Protein AF-A0A0V1L4I8-F1 (afdb_monomer_lite)

pLDDT: mean 78.05, std 19.26, range [45.5, 98.25]

Secondary structure (DSSP, 8-state):
---HHHHHHHHHHHHHHHHHTT------HHHHHHHHHHHHHS---S-TTS--TT--S-----------

Organism: NCBI:txid6335

InterPro domains:
  IPR029526 PiggyBac transposable element-derived protein [PF13843] (2-60)

Foldseek 3Di:
DDDQVVLQVVQVVVQVVQVVVVHGDDDGSVNSVVVVVLVVPVDPPDDPVDPCSPPPDDDDDPPPPPPD

Sequence (68 aa):
MFPKERMQYYAEMTKRYDALKGRNLEVNGDDIEQFFGILLFSGYRFAPSENRFWSTSEDTQVLLDLEL

Radius of gyration: 17.06 Å; chains: 1; bounding box: 26×18×58 Å

Structure (mmCIF, N/CA/C/O backbone):
data_AF-A0A0V1L4I8-F1
#
_entry.id   AF-A0A0V1L4I8-F1
#
loop_
_atom_site.group_PDB
_atom_site.id
_atom_site.type_symbol
_atom_site.label_atom_id
_atom_site.label_alt_id
_atom_site.label_comp_id
_atom_site.label_asym_id
_atom_site.label_entity_id
_atom_site.label_seq_id
_atom_site.pdbx_PDB_ins_code
_atom_site.Cartn_x
_atom_site.Cartn_y
_atom_site.Cartn_z
_atom_site.occupancy
_atom_site.B_iso_or_equiv
_atom_site.auth_seq_id
_atom_site.auth_comp_id
_atom_site.auth_asym_id
_atom_site.auth_atom_id
_atom_site.pdbx_PDB_model_num
ATOM 1 N N . MET A 1 1 ? 13.273 -4.888 -8.058 1.00 73.25 1 MET A N 1
ATOM 2 C CA . MET A 1 1 ? 12.583 -5.430 -6.869 1.00 73.25 1 MET A CA 1
ATOM 3 C C . MET A 1 1 ? 12.244 -4.270 -5.950 1.00 73.25 1 MET A C 1
ATOM 5 O O . MET A 1 1 ? 13.079 -3.377 -5.819 1.00 73.25 1 MET A O 1
ATOM 9 N N . PHE A 1 2 ? 11.032 -4.229 -5.391 1.00 83.62 2 PHE A N 1
ATOM 10 C CA . PHE A 1 2 ? 10.638 -3.152 -4.482 1.00 83.62 2 PHE A CA 1
ATOM 11 C C . PHE A 1 2 ? 11.411 -3.265 -3.153 1.00 83.62 2 PHE A C 1
ATOM 13 O O . PHE A 1 2 ? 11.571 -4.377 -2.649 1.00 83.62 2 PHE A O 1
ATOM 20 N N . PRO A 1 3 ? 11.912 -2.158 -2.566 1.00 93.44 3 PRO A N 1
ATOM 21 C CA . PRO A 1 3 ? 12.591 -2.221 -1.271 1.00 93.44 3 PRO A CA 1
ATOM 22 C C . PRO A 1 3 ? 11.612 -2.640 -0.167 1.00 93.44 3 PRO A C 1
ATOM 24 O O . PRO A 1 3 ? 10.625 -1.937 0.071 1.00 93.44 3 PRO A O 1
ATOM 27 N N . LYS A 1 4 ? 11.880 -3.761 0.514 1.00 92.44 4 LYS A N 1
ATOM 28 C CA . LYS A 1 4 ? 10.957 -4.361 1.494 1.00 92.44 4 LYS A CA 1
ATOM 29 C C . LYS A 1 4 ? 10.655 -3.426 2.663 1.00 92.44 4 LYS A C 1
ATOM 31 O O . LYS A 1 4 ? 9.495 -3.278 3.042 1.00 92.44 4 LYS A O 1
ATOM 36 N N . GLU A 1 5 ? 11.657 -2.708 3.163 1.00 95.88 5 GLU A N 1
ATOM 37 C CA . GLU A 1 5 ? 11.494 -1.734 4.247 1.00 95.88 5 GLU A CA 1
ATOM 38 C C . GLU A 1 5 ? 10.549 -0.597 3.838 1.00 95.88 5 GLU A C 1
ATOM 40 O O . GLU A 1 5 ? 9.743 -0.119 4.636 1.00 95.88 5 GLU A O 1
ATOM 45 N N . ARG A 1 6 ? 10.601 -0.185 2.565 1.00 96.00 6 ARG A N 1
ATOM 46 C CA . ARG A 1 6 ? 9.725 0.863 2.035 1.00 96.00 6 ARG A CA 1
ATOM 47 C C . ARG A 1 6 ? 8.286 0.373 1.876 1.00 96.00 6 ARG A C 1
ATOM 49 O O . ARG A 1 6 ? 7.366 1.131 2.170 1.00 96.00 6 ARG A O 1
ATOM 56 N N . MET A 1 7 ? 8.079 -0.871 1.443 1.00 97.25 7 MET A N 1
ATOM 57 C CA . MET A 1 7 ? 6.731 -1.443 1.336 1.00 97.25 7 MET A CA 1
ATOM 58 C C . MET A 1 7 ? 6.089 -1.611 2.715 1.00 97.25 7 MET A C 1
ATOM 60 O O . MET A 1 7 ? 4.920 -1.275 2.901 1.00 97.25 7 MET A O 1
ATOM 64 N N . GLN A 1 8 ? 6.878 -2.030 3.708 1.00 97.50 8 GLN A N 1
ATOM 65 C CA . GLN A 1 8 ? 6.426 -2.111 5.093 1.00 97.50 8 GLN A CA 1
ATOM 66 C C . GLN A 1 8 ? 6.043 -0.734 5.652 1.00 97.50 8 GLN A C 1
ATOM 68 O O . GLN A 1 8 ? 4.984 -0.592 6.263 1.00 97.50 8 GLN A O 1
ATOM 73 N N . TYR A 1 9 ? 6.849 0.298 5.380 1.00 97.75 9 TYR A N 1
ATOM 74 C CA . TYR A 1 9 ? 6.517 1.676 5.745 1.00 97.75 9 TYR A CA 1
ATOM 75 C C . TYR A 1 9 ? 5.166 2.123 5.159 1.00 97.75 9 TYR A C 1
ATOM 77 O O . TYR A 1 9 ? 4.342 2.710 5.864 1.00 97.75 9 TYR A O 1
ATOM 85 N N . TYR A 1 10 ? 4.892 1.812 3.889 1.00 97.75 10 TYR A N 1
ATOM 86 C CA . TYR A 1 10 ? 3.596 2.120 3.282 1.00 97.75 10 TYR A CA 1
ATOM 87 C C . TYR A 1 10 ? 2.445 1.340 3.923 1.00 97.75 10 TYR A C 1
ATOM 89 O O . TYR A 1 10 ? 1.399 1.931 4.182 1.00 97.75 10 TYR A O 1
ATOM 97 N N . ALA A 1 11 ? 2.633 0.060 4.252 1.00 97.94 11 ALA A N 1
ATOM 98 C CA . ALA A 1 11 ? 1.620 -0.729 4.950 1.00 97.94 11 ALA A CA 1
ATOM 99 C C . ALA A 1 11 ? 1.274 -0.131 6.327 1.00 97.94 11 ALA A C 1
ATOM 101 O O . ALA A 1 11 ? 0.103 -0.064 6.705 1.00 97.94 11 ALA A O 1
ATOM 102 N N . GLU A 1 12 ? 2.270 0.358 7.071 1.00 98.00 12 GLU A N 1
ATOM 103 C CA . GLU A 1 12 ? 2.053 1.053 8.345 1.00 98.00 12 GLU A CA 1
ATOM 104 C C . GLU A 1 12 ? 1.283 2.364 8.173 1.00 98.00 12 GLU A C 1
ATOM 106 O O . GLU A 1 12 ? 0.342 2.630 8.924 1.00 98.00 12 GLU A O 1
ATOM 111 N N . MET A 1 13 ? 1.644 3.176 7.177 1.00 98.25 13 MET A N 1
ATOM 112 C CA . MET A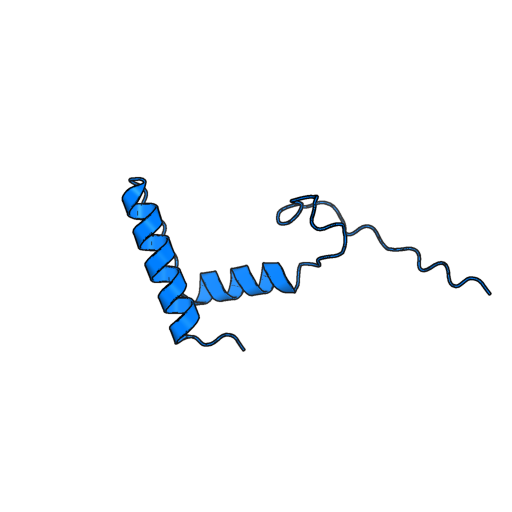 1 13 ? 0.945 4.431 6.893 1.00 98.25 13 MET A CA 1
ATOM 113 C C . MET A 1 13 ? -0.506 4.197 6.461 1.00 98.25 13 MET A C 1
ATOM 115 O O . MET A 1 13 ? -1.401 4.901 6.934 1.00 98.25 13 MET A O 1
ATOM 119 N N . THR A 1 14 ? -0.757 3.177 5.639 1.00 97.50 14 THR A N 1
ATOM 120 C CA . THR A 1 14 ? -2.109 2.776 5.234 1.00 97.50 14 THR A CA 1
ATOM 121 C C . THR A 1 14 ? -2.936 2.329 6.438 1.00 97.50 14 THR A C 1
ATOM 123 O O . THR A 1 14 ? -4.057 2.807 6.608 1.00 97.50 14 THR A O 1
ATOM 126 N N . LYS A 1 15 ? -2.378 1.495 7.327 1.00 98.00 15 LYS A N 1
ATOM 127 C CA . LYS A 1 15 ? -3.060 1.070 8.563 1.00 98.00 15 LYS A CA 1
ATOM 128 C C . LYS A 1 15 ? -3.398 2.243 9.476 1.00 98.00 15 LYS A C 1
ATOM 130 O O . LYS A 1 15 ? -4.508 2.319 9.995 1.00 98.00 15 LYS A O 1
ATOM 135 N N . ARG A 1 16 ? -2.477 3.200 9.638 1.00 97.62 16 ARG A N 1
ATOM 136 C CA . ARG A 1 16 ? -2.731 4.423 10.421 1.00 97.62 16 ARG A CA 1
ATOM 137 C C . ARG A 1 16 ? -3.868 5.247 9.827 1.00 97.62 16 ARG A C 1
ATOM 139 O O . ARG A 1 16 ? -4.745 5.682 10.565 1.00 97.62 16 ARG A O 1
ATOM 146 N N . TYR A 1 17 ? -3.870 5.451 8.510 1.00 97.50 17 TYR A N 1
ATOM 147 C CA . TYR A 1 17 ? -4.956 6.158 7.833 1.00 97.50 17 TYR A CA 1
ATOM 148 C C . TYR A 1 17 ? -6.301 5.445 8.015 1.00 97.50 17 TYR A C 1
ATOM 150 O O . TYR A 1 17 ? -7.313 6.090 8.281 1.00 97.50 17 TYR A O 1
ATOM 158 N N . ASP A 1 18 ? -6.311 4.120 7.901 1.00 97.50 18 ASP A N 1
ATOM 159 C CA . ASP A 1 18 ? -7.521 3.321 8.039 1.00 97.50 18 ASP A CA 1
ATOM 160 C C . ASP A 1 18 ? -8.104 3.364 9.461 1.00 97.50 18 ASP A C 1
ATOM 162 O O . ASP A 1 18 ? -9.307 3.576 9.637 1.00 97.50 18 ASP A O 1
ATOM 166 N N . ALA A 1 19 ? -7.237 3.311 10.476 1.00 96.88 19 ALA A N 1
ATOM 167 C CA . ALA A 1 19 ? -7.618 3.481 11.874 1.00 96.88 1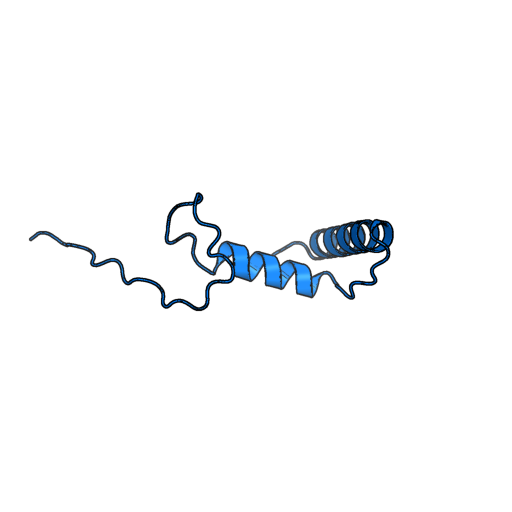9 ALA A CA 1
ATOM 168 C C . ALA A 1 19 ? -8.253 4.859 12.145 1.00 96.88 19 ALA A C 1
ATOM 170 O O . ALA A 1 19 ? -9.247 4.948 12.865 1.00 96.88 19 ALA A O 1
ATOM 171 N N . LEU A 1 20 ? -7.757 5.934 11.513 1.00 97.31 20 LEU A N 1
ATOM 172 C CA . LEU A 1 20 ? -8.378 7.270 11.596 1.00 97.31 20 LEU A CA 1
ATOM 173 C C . LEU A 1 20 ? -9.798 7.311 11.007 1.00 97.31 20 LEU A C 1
ATOM 175 O O . LEU A 1 20 ? -10.561 8.230 11.300 1.00 97.31 20 LEU A O 1
ATOM 179 N N . LYS A 1 21 ? -10.161 6.336 10.171 1.00 97.19 21 LYS A N 1
ATOM 180 C CA . LYS A 1 21 ? -11.507 6.169 9.610 1.00 97.19 21 LYS A CA 1
ATOM 181 C C . LYS A 1 21 ? -12.376 5.201 10.420 1.00 97.19 21 LYS A C 1
ATOM 183 O O . LYS A 1 21 ? -13.488 4.909 9.989 1.00 97.19 21 LYS A O 1
ATOM 188 N N . GLY A 1 22 ? -11.898 4.714 11.568 1.00 96.69 22 GLY A N 1
ATOM 189 C CA . GLY A 1 22 ? -12.609 3.738 12.398 1.00 96.69 22 GLY A CA 1
ATOM 190 C C . GLY A 1 22 ? -12.699 2.349 11.763 1.00 96.69 22 GLY A C 1
ATOM 191 O O . GLY A 1 22 ? -13.599 1.581 12.094 1.00 96.69 22 GLY A O 1
ATOM 192 N N . ARG A 1 23 ? -11.803 2.041 10.822 1.00 95.94 23 ARG A N 1
ATOM 193 C CA . ARG A 1 23 ? -11.709 0.743 10.150 1.00 95.94 23 ARG A CA 1
ATOM 194 C C . ARG A 1 23 ? -10.480 -0.018 10.660 1.00 95.94 23 ARG A C 1
ATOM 196 O O . ARG A 1 23 ? -9.667 0.529 11.407 1.00 95.94 23 ARG A O 1
ATOM 203 N N . ASN A 1 24 ? -10.395 -1.300 10.311 1.00 93.56 24 ASN A N 1
ATOM 204 C CA . ASN A 1 24 ? -9.276 -2.162 10.677 1.00 93.56 24 ASN A CA 1
ATOM 205 C C . ASN A 1 24 ? -8.842 -3.020 9.483 1.00 93.56 24 ASN A C 1
ATOM 207 O O . ASN A 1 24 ? -9.215 -4.186 9.363 1.00 93.56 24 ASN A O 1
ATOM 211 N N . LEU A 1 25 ? -8.107 -2.400 8.566 1.00 95.62 25 LEU A N 1
ATOM 212 C CA . LEU A 1 25 ? -7.528 -3.051 7.403 1.00 95.62 25 LEU A CA 1
ATOM 213 C C . LEU A 1 25 ? -6.292 -3.874 7.789 1.00 95.62 25 LEU A C 1
ATOM 215 O O . LEU A 1 25 ? -5.273 -3.333 8.227 1.00 95.62 25 LEU A O 1
ATOM 219 N N . GLU A 1 26 ? -6.348 -5.176 7.532 1.00 95.75 26 GLU A N 1
ATOM 220 C CA . GLU A 1 26 ? -5.180 -6.051 7.586 1.00 95.75 26 GLU A CA 1
ATOM 221 C C . GLU A 1 26 ? -4.404 -5.955 6.269 1.00 95.75 26 GLU A C 1
ATOM 223 O O . GLU A 1 26 ? -4.884 -6.360 5.215 1.00 95.75 26 GLU A O 1
ATOM 228 N N . VAL A 1 27 ? -3.212 -5.361 6.331 1.00 96.38 27 VAL A N 1
ATOM 229 C CA . VAL A 1 27 ? -2.307 -5.203 5.185 1.00 96.38 27 VAL A CA 1
ATOM 230 C C . VAL A 1 27 ? -0.851 -5.247 5.652 1.00 96.38 27 VAL A C 1
ATOM 232 O O . VAL A 1 27 ? -0.518 -4.735 6.731 1.00 96.38 27 VAL A O 1
ATOM 235 N N . ASN A 1 28 ? 0.032 -5.852 4.867 1.00 97.31 28 ASN A N 1
ATOM 236 C CA . ASN A 1 28 ? 1.474 -5.928 5.097 1.00 97.31 28 ASN A CA 1
ATOM 237 C C . ASN A 1 28 ? 2.271 -5.404 3.881 1.00 97.31 28 ASN A C 1
ATOM 239 O O . ASN A 1 28 ? 1.700 -4.932 2.900 1.00 97.31 28 ASN A O 1
ATOM 243 N N . GLY A 1 29 ? 3.605 -5.418 3.965 1.00 96.38 29 GLY A N 1
ATOM 244 C CA . GLY A 1 29 ? 4.459 -4.946 2.873 1.00 96.38 29 GLY A CA 1
ATOM 245 C C . GLY A 1 29 ? 4.346 -5.763 1.578 1.00 96.38 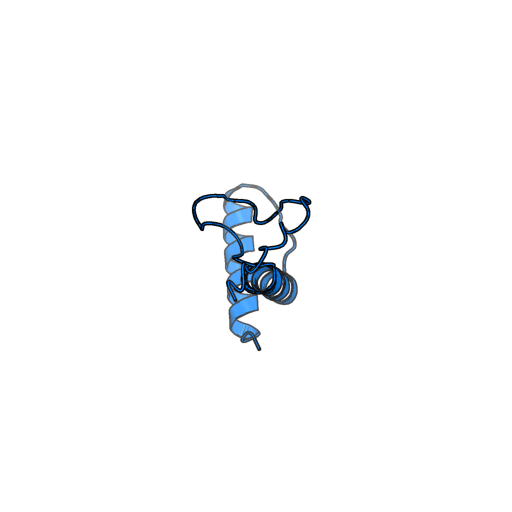29 GLY A C 1
ATOM 246 O O . GLY A 1 29 ? 4.444 -5.183 0.501 1.00 96.38 29 GLY A O 1
ATOM 247 N N . ASP A 1 30 ? 4.102 -7.071 1.656 1.00 95.25 30 ASP A N 1
ATOM 248 C CA . ASP A 1 30 ? 3.947 -7.925 0.473 1.00 95.25 30 ASP A CA 1
ATOM 249 C C . ASP A 1 30 ? 2.642 -7.610 -0.274 1.00 95.25 30 ASP A C 1
ATOM 251 O O . ASP A 1 30 ? 2.645 -7.534 -1.502 1.00 95.25 30 ASP A O 1
ATOM 255 N N . ASP A 1 31 ? 1.562 -7.308 0.452 1.00 95.31 31 ASP A N 1
ATOM 256 C CA . ASP A 1 31 ? 0.293 -6.859 -0.137 1.00 95.31 31 ASP A CA 1
ATOM 257 C C . ASP A 1 31 ? 0.472 -5.534 -0.903 1.00 95.31 31 ASP A C 1
ATOM 259 O O . ASP A 1 31 ? -0.047 -5.354 -2.008 1.00 95.31 31 ASP A O 1
ATOM 263 N N . ILE A 1 32 ? 1.246 -4.598 -0.336 1.00 95.81 32 ILE A N 1
ATOM 264 C CA . ILE A 1 32 ? 1.576 -3.320 -0.985 1.00 95.81 32 ILE A CA 1
ATOM 265 C C . ILE A 1 32 ? 2.456 -3.541 -2.220 1.00 95.81 32 ILE A C 1
ATOM 267 O O . ILE A 1 32 ? 2.231 -2.913 -3.256 1.00 95.81 32 ILE A O 1
ATOM 271 N N . GLU A 1 33 ? 3.448 -4.428 -2.131 1.00 93.56 33 GLU A N 1
ATOM 272 C CA . GLU A 1 33 ? 4.297 -4.786 -3.267 1.00 93.56 33 GLU A CA 1
ATOM 273 C C . GLU A 1 33 ? 3.471 -5.376 -4.411 1.00 93.56 33 GLU A C 1
ATOM 275 O O . GLU A 1 33 ? 3.609 -4.945 -5.557 1.00 93.56 33 GLU A O 1
ATOM 280 N N . GLN A 1 34 ? 2.576 -6.317 -4.101 1.00 89.06 34 GLN A N 1
ATOM 281 C CA . GLN A 1 34 ? 1.683 -6.915 -5.083 1.00 89.06 34 GLN A CA 1
ATOM 282 C C . GLN A 1 34 ? 0.761 -5.862 -5.703 1.00 89.06 34 GLN A C 1
ATOM 284 O O . GLN A 1 34 ? 0.611 -5.839 -6.922 1.00 89.06 34 GLN A O 1
ATOM 289 N N . PHE A 1 35 ? 0.199 -4.951 -4.904 1.00 89.31 35 PHE A N 1
ATOM 290 C CA . PHE A 1 35 ? -0.629 -3.853 -5.402 1.00 89.31 35 PHE A CA 1
ATOM 291 C C . PHE A 1 35 ? 0.128 -2.948 -6.387 1.00 89.31 35 PHE A C 1
ATOM 293 O O . PHE A 1 35 ? -0.390 -2.640 -7.461 1.00 89.31 35 PHE A O 1
ATOM 300 N N . PHE A 1 36 ? 1.375 -2.575 -6.082 1.00 87.88 36 PHE A N 1
ATOM 301 C CA . PHE A 1 36 ? 2.215 -1.842 -7.034 1.00 87.88 36 PHE A CA 1
ATOM 302 C C . PHE A 1 36 ? 2.580 -2.674 -8.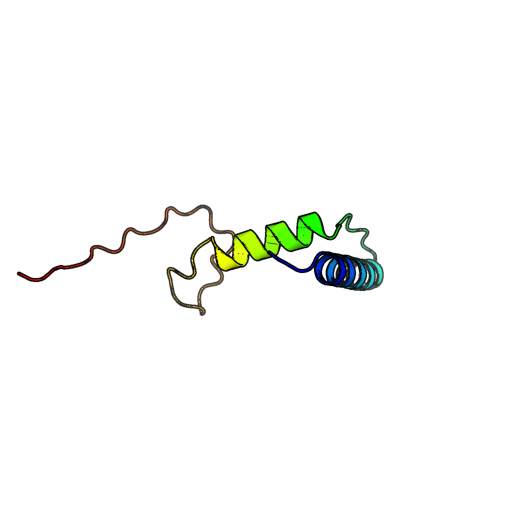263 1.00 87.88 36 PHE A C 1
ATOM 304 O O . PHE A 1 36 ? 2.641 -2.133 -9.365 1.00 87.88 36 PHE A O 1
ATOM 311 N N . GLY A 1 37 ? 2.796 -3.979 -8.095 1.00 84.81 37 GLY A N 1
ATOM 312 C CA . GLY A 1 37 ? 2.962 -4.913 -9.202 1.00 84.81 37 GLY A CA 1
ATOM 313 C C . GLY A 1 37 ? 1.766 -4.858 -10.149 1.00 84.81 37 GLY A C 1
ATOM 314 O O . GLY A 1 37 ? 1.954 -4.670 -11.346 1.00 84.81 37 GLY A O 1
ATOM 315 N N . ILE A 1 38 ? 0.542 -4.910 -9.621 1.00 82.25 38 ILE A N 1
ATOM 316 C CA . ILE A 1 38 ? -0.671 -4.732 -10.424 1.00 82.25 38 ILE A CA 1
ATOM 317 C C . ILE A 1 38 ? -0.641 -3.343 -11.085 1.00 82.25 38 ILE A C 1
ATOM 319 O O . ILE A 1 38 ? -0.770 -3.281 -12.294 1.00 82.25 38 ILE A O 1
ATOM 323 N N . LEU A 1 39 ? -0.353 -2.249 -10.365 1.00 79.88 39 LEU A N 1
ATOM 324 C CA . LEU A 1 39 ? -0.279 -0.884 -10.936 1.00 79.88 39 LEU A CA 1
ATOM 325 C C . LEU A 1 39 ? 0.666 -0.739 -12.127 1.00 79.88 39 LEU A C 1
ATOM 327 O O . LEU A 1 39 ? 0.356 -0.025 -13.080 1.00 79.88 39 LEU A O 1
ATOM 331 N N . LEU A 1 40 ? 1.823 -1.387 -12.066 1.00 77.44 40 LEU A N 1
ATOM 332 C CA . LEU A 1 40 ? 2.837 -1.286 -13.109 1.00 77.44 40 LEU A CA 1
ATOM 333 C C . LEU A 1 40 ? 2.611 -2.284 -14.250 1.00 77.44 40 LEU A C 1
ATOM 335 O O . LEU A 1 40 ? 2.904 -1.957 -15.399 1.00 77.44 40 LEU A O 1
ATOM 339 N N . PHE A 1 41 ? 2.115 -3.487 -13.946 1.00 69.44 41 PHE A N 1
ATOM 340 C CA . PHE A 1 41 ? 2.013 -4.591 -14.905 1.00 69.44 41 PHE A CA 1
ATOM 341 C C . PHE A 1 41 ? 0.609 -4.810 -15.474 1.00 69.44 41 PHE A C 1
ATOM 343 O O . PHE A 1 41 ? 0.503 -5.416 -16.536 1.00 69.44 41 PHE A O 1
ATOM 350 N N . SER A 1 42 ? -0.455 -4.292 -14.852 1.00 65.12 42 SER A N 1
ATOM 351 C CA . SER A 1 42 ? -1.825 -4.378 -15.388 1.00 65.12 42 SER A CA 1
ATOM 352 C C . SER A 1 42 ? -2.087 -3.429 -16.561 1.00 65.12 42 SER A C 1
ATOM 354 O O . SER A 1 42 ? -3.215 -3.319 -17.024 1.00 65.12 42 SER A O 1
ATOM 356 N N . GLY A 1 43 ? -1.044 -2.782 -17.085 1.00 54.56 43 GLY A N 1
ATOM 357 C CA . GLY A 1 43 ? -1.116 -2.047 -18.334 1.00 54.56 43 GLY A CA 1
ATOM 358 C C . GLY A 1 43 ? -1.819 -0.704 -18.182 1.00 54.56 43 GLY A C 1
ATOM 359 O O . GLY A 1 43 ? -3.032 -0.582 -18.319 1.00 54.56 43 GLY A O 1
ATOM 360 N N . TYR A 1 44 ? -1.024 0.362 -18.099 1.00 53.97 44 TYR A N 1
ATOM 361 C CA . TYR A 1 44 ? -1.402 1.623 -18.739 1.00 53.97 44 TYR A CA 1
ATOM 362 C C . TYR A 1 44 ? -1.480 1.389 -20.259 1.00 53.97 44 TYR A C 1
ATOM 364 O O . TYR A 1 44 ? -0.583 1.769 -21.006 1.00 53.97 44 TYR A O 1
ATOM 372 N N . ARG A 1 45 ? -2.518 0.688 -20.724 1.00 53.88 45 ARG A N 1
ATOM 373 C CA . ARG A 1 45 ? -2.786 0.472 -22.152 1.00 53.88 45 ARG A CA 1
ATOM 374 C C . ARG A 1 45 ? -3.788 1.470 -22.716 1.00 53.88 45 ARG A C 1
ATOM 376 O O . ARG A 1 45 ? -3.798 1.667 -23.922 1.00 53.88 45 ARG A O 1
ATOM 383 N N . PHE A 1 46 ? -4.565 2.152 -21.874 1.00 52.91 46 PHE A N 1
ATOM 384 C CA . PHE A 1 46 ? -5.521 3.171 -22.302 1.00 52.91 46 PHE A CA 1
ATOM 385 C C . PHE A 1 46 ? -5.526 4.352 -21.329 1.00 52.91 46 PHE A C 1
ATOM 387 O O . PHE A 1 46 ? -5.546 4.159 -20.120 1.00 52.91 46 PHE A O 1
ATOM 394 N N . ALA A 1 47 ? -5.433 5.554 -21.904 1.00 51.72 47 ALA A N 1
ATOM 395 C CA . ALA A 1 47 ? -5.593 6.891 -21.327 1.00 51.72 47 ALA A CA 1
ATOM 396 C C . ALA A 1 47 ? -5.637 7.001 -19.777 1.00 51.72 47 ALA A C 1
ATOM 398 O O . ALA A 1 47 ? -6.625 6.595 -19.165 1.00 51.72 47 ALA A O 1
ATOM 399 N N . PRO A 1 48 ? -4.669 7.694 -19.136 1.00 51.47 48 PRO A N 1
ATOM 400 C CA . PRO A 1 48 ? -4.652 7.960 -17.687 1.00 51.47 48 PRO A CA 1
ATOM 401 C C . PRO A 1 48 ? -5.926 8.606 -17.106 1.00 51.47 48 PRO A C 1
ATOM 403 O O . PRO A 1 48 ? -6.090 8.653 -15.890 1.00 51.47 48 PRO A O 1
ATOM 406 N N . SER A 1 49 ? -6.809 9.142 -17.956 1.00 53.53 49 SER A N 1
ATOM 407 C CA . SER A 1 49 ? -8.091 9.740 -17.576 1.00 53.53 49 SER A CA 1
ATOM 408 C C . SER A 1 49 ? -9.181 8.723 -17.231 1.00 53.53 49 SER A C 1
ATOM 410 O O . SER A 1 49 ? -10.164 9.099 -16.595 1.00 53.53 49 SER A O 1
ATOM 412 N N . GLU A 1 50 ? -9.050 7.459 -17.638 1.00 53.00 50 GLU A N 1
ATOM 413 C CA . GLU A 1 50 ? -10.034 6.424 -17.329 1.00 53.00 50 GLU A CA 1
ATOM 414 C C . GLU A 1 50 ? -9.520 5.525 -16.200 1.00 53.00 50 GLU A C 1
ATOM 416 O O . GLU A 1 50 ? -8.574 4.758 -16.365 1.00 53.00 50 GLU A O 1
ATOM 421 N N . ASN A 1 51 ? -10.153 5.600 -15.026 1.00 54.78 51 ASN A N 1
ATOM 422 C CA . ASN A 1 51 ? -9.812 4.766 -13.872 1.00 54.78 51 ASN A CA 1
ATOM 423 C C . ASN A 1 51 ? -10.313 3.319 -14.068 1.00 54.78 51 ASN A C 1
ATOM 425 O O . ASN A 1 51 ? -11.252 2.875 -13.410 1.00 54.78 51 ASN A O 1
ATOM 429 N N . ARG A 1 52 ? -9.707 2.589 -15.012 1.00 57.66 52 ARG A N 1
ATOM 430 C CA . ARG A 1 52 ? -10.015 1.180 -15.319 1.00 57.66 52 ARG A CA 1
ATOM 431 C C . ARG A 1 52 ? -9.134 0.192 -14.558 1.00 57.66 52 ARG A C 1
ATOM 433 O O . ARG A 1 52 ? -9.098 -0.979 -14.914 1.00 57.66 52 ARG A O 1
ATOM 440 N N . PHE A 1 53 ? -8.452 0.635 -13.502 1.00 56.66 53 PHE A N 1
ATOM 441 C CA . PHE A 1 53 ? -7.452 -0.166 -12.793 1.00 56.66 53 PHE A CA 1
ATOM 442 C C . PHE A 1 53 ? -7.982 -1.512 -12.257 1.00 56.66 53 PHE A C 1
ATOM 444 O O . PHE A 1 53 ? -7.245 -2.487 -12.170 1.00 56.66 53 PHE A O 1
ATOM 451 N N . TRP A 1 54 ? -9.280 -1.567 -11.955 1.00 61.19 54 TRP A N 1
ATOM 452 C CA . TRP A 1 54 ? -9.989 -2.759 -11.478 1.00 61.19 54 TRP A CA 1
ATOM 453 C C . TRP A 1 54 ? -11.016 -3.297 -12.481 1.00 61.19 54 TRP A C 1
ATOM 455 O O . TRP A 1 54 ? -11.927 -4.033 -12.105 1.00 61.19 54 TRP A O 1
ATOM 465 N N . SER A 1 55 ? -10.929 -2.882 -13.745 1.00 62.25 55 SER A N 1
ATOM 466 C CA . SER A 1 55 ? -11.828 -3.374 -14.781 1.00 62.25 55 SER A CA 1
ATOM 467 C C . SER A 1 55 ? -11.528 -4.841 -15.072 1.00 62.25 55 SER A C 1
ATOM 469 O O . SER A 1 55 ? -10.383 -5.213 -15.300 1.00 62.25 55 SER A O 1
ATOM 471 N N . THR A 1 56 ? -12.566 -5.669 -15.113 1.00 62.56 56 THR A N 1
ATOM 472 C CA . THR A 1 56 ? -12.488 -7.055 -15.601 1.00 62.56 56 THR A CA 1
ATOM 473 C C . THR A 1 56 ? -12.684 -7.149 -17.116 1.00 62.56 56 THR A C 1
ATOM 475 O O . THR A 1 56 ? -12.823 -8.248 -17.648 1.00 62.56 56 THR A O 1
ATOM 478 N N . SER A 1 57 ? -12.764 -6.007 -17.809 1.00 62.72 57 SER A N 1
ATOM 479 C CA . SER A 1 57 ? -12.917 -5.969 -19.265 1.00 62.72 57 SER A CA 1
ATOM 480 C C . SER A 1 57 ? -11.657 -6.505 -19.936 1.00 62.72 57 SER A C 1
ATOM 482 O O . SER A 1 57 ? -10.554 -6.216 -19.481 1.00 62.72 57 SER A O 1
ATOM 484 N N . GLU A 1 58 ? -11.824 -7.252 -21.026 1.00 58.0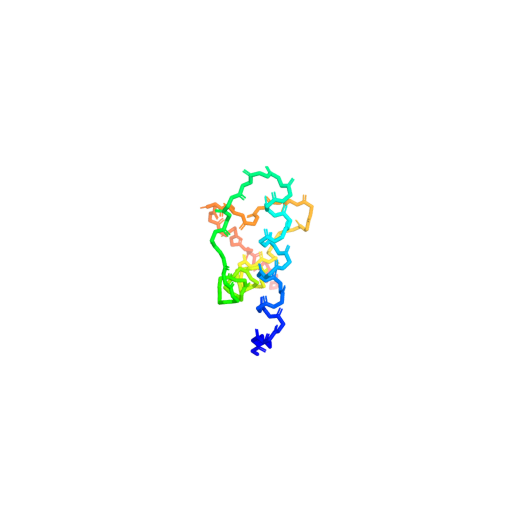6 58 GLU A N 1
ATOM 485 C CA . GLU A 1 58 ? -10.695 -7.724 -21.826 1.00 58.06 58 GLU A CA 1
ATOM 486 C C . GLU A 1 58 ? -9.859 -6.539 -22.329 1.00 58.06 58 GLU A C 1
ATOM 488 O O . GLU A 1 58 ? -10.403 -5.511 -22.747 1.00 58.06 58 GLU A O 1
ATOM 493 N N . ASP A 1 59 ? -8.532 -6.693 -22.294 1.00 61.31 59 ASP A N 1
ATOM 494 C CA . ASP A 1 59 ? -7.605 -5.770 -22.943 1.00 61.31 59 ASP A CA 1
ATOM 495 C C . ASP A 1 59 ? -8.006 -5.642 -24.416 1.00 61.31 59 ASP A C 1
ATOM 497 O O . ASP A 1 59 ? -7.895 -6.599 -25.187 1.00 61.31 59 ASP A O 1
ATOM 501 N N . THR A 1 60 ? -8.456 -4.459 -24.836 1.00 56.44 60 THR A N 1
ATOM 502 C CA . THR A 1 60 ? -8.680 -4.192 -26.257 1.00 56.44 60 THR A CA 1
ATOM 503 C C . THR A 1 60 ? -7.355 -4.352 -26.988 1.00 56.44 60 THR A C 1
ATOM 505 O O . THR A 1 60 ? -6.419 -3.579 -26.764 1.00 56.44 60 THR A O 1
ATOM 508 N N . GLN A 1 61 ? -7.265 -5.374 -27.843 1.00 55.34 61 GLN A N 1
ATOM 509 C CA . GLN A 1 61 ? -6.121 -5.566 -28.722 1.00 55.34 61 GLN A CA 1
ATOM 510 C C . GLN A 1 61 ? -5.961 -4.306 -29.570 1.00 55.34 61 GLN A C 1
ATOM 512 O O . G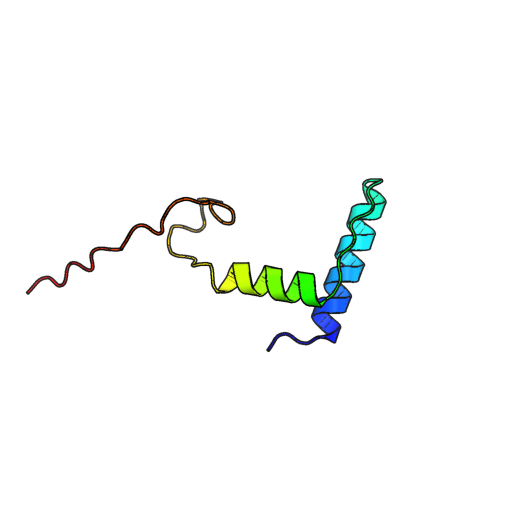LN A 1 61 ? -6.862 -3.930 -30.319 1.00 55.34 61 GLN A O 1
ATOM 517 N N . VAL A 1 62 ? -4.818 -3.636 -29.436 1.00 53.31 62 VAL A N 1
ATOM 518 C CA . VAL A 1 62 ? -4.428 -2.612 -30.399 1.00 53.31 62 VAL A CA 1
ATOM 519 C C . VAL A 1 62 ? -4.134 -3.363 -31.693 1.00 53.31 62 VAL A C 1
ATOM 521 O O . VAL A 1 62 ? -3.141 -4.086 -31.771 1.00 53.31 62 VAL A O 1
ATOM 524 N N . LEU A 1 63 ? -5.014 -3.227 -32.686 1.00 55.44 63 LEU A N 1
ATOM 525 C CA . LEU A 1 63 ? -4.647 -3.476 -34.075 1.00 55.44 63 LEU A CA 1
ATOM 526 C C . LEU A 1 63 ? -3.489 -2.522 -34.373 1.00 55.44 63 LEU A C 1
ATOM 528 O O . LEU A 1 63 ? -3.674 -1.315 -34.497 1.00 55.44 63 LEU A O 1
ATOM 532 N N . LEU A 1 64 ? -2.266 -3.052 -34.365 1.00 54.50 64 LEU A N 1
ATOM 533 C CA . LEU A 1 64 ? -1.138 -2.369 -34.971 1.00 54.50 64 LEU A CA 1
ATOM 534 C C . LEU A 1 64 ? -1.420 -2.403 -36.467 1.00 54.50 64 LEU A C 1
ATOM 536 O O . LEU A 1 64 ? -1.123 -3.402 -37.122 1.00 54.50 64 LEU A O 1
ATOM 540 N N . ASP A 1 65 ? -2.027 -1.338 -36.983 1.00 52.97 65 ASP A N 1
ATOM 541 C CA . ASP A 1 65 ? -2.039 -1.066 -38.414 1.00 52.97 65 ASP A CA 1
ATOM 542 C C . ASP A 1 65 ? -0.582 -0.828 -38.836 1.00 52.97 65 ASP A C 1
ATOM 544 O O . ASP A 1 65 ? -0.059 0.285 -38.841 1.00 52.97 65 ASP A O 1
ATOM 548 N N . LEU A 1 66 ? 0.120 -1.928 -39.110 1.00 51.75 66 LEU A N 1
ATOM 549 C CA . LEU A 1 66 ? 1.303 -1.935 -39.951 1.00 51.75 66 LEU A CA 1
ATOM 550 C C . LEU A 1 66 ? 0.800 -1.668 -41.369 1.00 51.75 66 LEU A C 1
ATOM 552 O O . LEU A 1 66 ? 0.485 -2.598 -42.110 1.00 51.75 66 LEU A O 1
ATOM 556 N N . GLU A 1 67 ? 0.666 -0.388 -41.713 1.00 48.84 67 GLU A N 1
ATOM 557 C CA . GLU A 1 67 ? 0.520 0.024 -43.106 1.00 48.84 67 GLU A CA 1
ATOM 558 C C . GLU A 1 67 ? 1.778 -0.428 -43.875 1.00 48.84 67 GLU A C 1
ATOM 560 O O . GLU A 1 67 ? 2.900 -0.022 -43.556 1.00 48.84 67 GLU A O 1
ATOM 565 N N . LEU A 1 68 ? 1.565 -1.348 -44.826 1.00 45.50 68 LEU A N 1
ATOM 566 C CA . LEU A 1 68 ? 2.509 -1.805 -45.855 1.00 45.50 68 LEU A CA 1
ATOM 567 C C . LEU A 1 68 ? 2.603 -0.792 -46.999 1.00 45.50 68 LEU A C 1
ATOM 569 O O . LEU A 1 68 ? 1.538 -0.271 -47.402 1.00 45.50 68 LEU A O 1
#